Protein AF-A0A945CU44-F1 (afdb_monomer_lite)

Foldseek 3Di:
DDDPQNPDDQCPPLQAFWQPSHAFQADVLAQFRWAFWQDDDDQRHIRGHPVGFKTQFIFGGTDGRDTHDTHDDADDDDPVVVDSVVVIFGWDVVQWDGGHQKTWTARVRGRWIWIWGDDSYDIDIDID

Structure (mmCIF, N/CA/C/O backbone):
data_AF-A0A945CU44-F1
#
_entry.id   AF-A0A945CU44-F1
#
loop_
_atom_site.group_PDB
_atom_site.id
_atom_site.type_symbol
_atom_site.label_atom_id
_atom_site.label_alt_id
_atom_site.label_comp_id
_atom_site.label_asym_id
_atom_site.label_entity_id
_atom_site.label_seq_id
_atom_site.pdbx_PDB_ins_code
_atom_site.Cartn_x
_atom_site.Cartn_y
_atom_site.Cartn_z
_atom_site.occupancy
_atom_site.B_iso_or_equiv
_atom_site.auth_seq_id
_atom_site.auth_comp_id
_atom_site.auth_asym_id
_atom_site.auth_atom_id
_atom_site.pdbx_PDB_model_num
ATOM 1 N N . MET A 1 1 ? 7.427 -23.586 -15.266 1.00 84.50 1 MET A N 1
ATOM 2 C CA . MET A 1 1 ? 8.493 -22.690 -15.772 1.00 84.50 1 MET A CA 1
ATOM 3 C C . MET A 1 1 ? 8.224 -21.295 -15.223 1.00 84.50 1 MET A C 1
ATOM 5 O O . MET A 1 1 ? 7.076 -20.875 -15.303 1.00 84.50 1 MET A O 1
ATOM 9 N N . LYS A 1 2 ? 9.210 -20.621 -14.609 1.00 89.69 2 LYS A N 1
ATOM 10 C CA . LYS A 1 2 ? 9.036 -19.242 -14.109 1.00 89.69 2 LYS A CA 1
ATOM 11 C C . LYS A 1 2 ? 8.946 -18.260 -15.281 1.00 89.69 2 LYS A C 1
ATOM 13 O O . LYS A 1 2 ? 9.696 -18.397 -16.246 1.00 89.69 2 LYS A O 1
ATOM 18 N N . ARG A 1 3 ? 8.056 -17.276 -15.188 1.00 95.88 3 ARG A N 1
ATOM 19 C CA . ARG A 1 3 ? 7.941 -16.145 -16.121 1.00 95.88 3 ARG A CA 1
ATOM 20 C C . ARG A 1 3 ? 8.766 -14.963 -15.597 1.00 95.88 3 ARG A C 1
ATOM 22 O O . ARG A 1 3 ? 9.006 -14.899 -14.394 1.00 95.88 3 ARG A O 1
ATOM 29 N N . PRO A 1 4 ? 9.144 -13.987 -16.444 1.00 95.06 4 PRO A N 1
ATOM 30 C CA . PRO A 1 4 ? 9.897 -12.804 -16.009 1.00 95.06 4 PRO A CA 1
ATOM 31 C C . PRO A 1 4 ? 9.281 -12.066 -14.810 1.00 95.06 4 PRO A C 1
ATOM 33 O O . PRO A 1 4 ? 9.997 -11.673 -13.899 1.00 95.06 4 PRO A O 1
ATOM 36 N N . VAL A 1 5 ? 7.949 -11.949 -14.767 1.00 92.81 5 VAL A N 1
ATOM 37 C CA . VAL A 1 5 ? 7.224 -11.286 -13.667 1.00 92.81 5 VAL A CA 1
ATOM 38 C C . VAL A 1 5 ? 7.384 -11.991 -12.316 1.00 92.81 5 VAL A C 1
ATOM 40 O O . VAL A 1 5 ? 7.336 -11.338 -11.282 1.00 92.81 5 VAL A O 1
ATOM 43 N N . ASP A 1 6 ? 7.627 -13.305 -12.316 1.00 93.12 6 ASP A N 1
ATOM 44 C CA . ASP A 1 6 ? 7.749 -14.102 -11.091 1.00 93.12 6 ASP A CA 1
ATOM 45 C C . ASP A 1 6 ? 9.121 -13.899 -10.398 1.00 93.12 6 ASP A C 1
ATOM 47 O O . ASP A 1 6 ? 9.381 -14.499 -9.356 1.00 93.12 6 ASP A O 1
ATOM 51 N N . TRP A 1 7 ? 10.014 -13.092 -10.988 1.00 95.06 7 TRP A N 1
ATOM 52 C CA . TRP A 1 7 ? 11.320 -12.715 -10.429 1.00 95.06 7 TRP A CA 1
ATOM 53 C C . TRP A 1 7 ? 11.340 -11.324 -9.794 1.00 95.06 7 TRP A C 1
ATOM 55 O O . TRP A 1 7 ? 12.342 -10.951 -9.190 1.00 95.06 7 TRP A O 1
ATOM 65 N N . VAL A 1 8 ? 10.275 -10.543 -9.963 1.00 93.88 8 VAL A N 1
ATOM 66 C CA . VAL A 1 8 ? 10.203 -9.189 -9.417 1.00 93.88 8 VAL A CA 1
ATOM 67 C C . VAL A 1 8 ? 9.805 -9.273 -7.950 1.00 93.88 8 VAL A C 1
ATOM 69 O O . VAL A 1 8 ? 8.756 -9.830 -7.629 1.00 93.88 8 VAL A O 1
ATOM 72 N N . ASP A 1 9 ? 10.619 -8.675 -7.088 1.00 93.31 9 ASP A N 1
ATOM 73 C CA . ASP A 1 9 ? 10.315 -8.466 -5.676 1.00 93.31 9 ASP A CA 1
ATOM 74 C C . ASP A 1 9 ? 10.101 -6.961 -5.428 1.00 93.31 9 ASP A C 1
ATOM 76 O O . ASP A 1 9 ? 11.076 -6.204 -5.383 1.00 93.31 9 ASP A O 1
ATOM 80 N N . PRO A 1 10 ? 8.839 -6.499 -5.315 1.00 93.00 10 PRO A N 1
ATOM 81 C CA . PRO A 1 10 ? 8.533 -5.087 -5.096 1.00 93.00 10 PRO A CA 1
ATOM 82 C C . PRO A 1 10 ? 8.941 -4.563 -3.713 1.00 93.00 10 PRO A C 1
ATOM 84 O O . PRO A 1 10 ? 8.867 -3.358 -3.494 1.00 93.00 10 PRO A O 1
ATOM 87 N N . LEU A 1 11 ? 9.311 -5.441 -2.773 1.00 93.06 11 LEU A N 1
ATOM 88 C CA . LEU A 1 11 ? 9.676 -5.055 -1.410 1.00 93.06 11 LEU A CA 1
ATOM 89 C C . LEU A 1 11 ? 11.162 -4.704 -1.268 1.00 93.06 11 LEU A C 1
ATOM 91 O O . LEU A 1 11 ? 11.556 -4.130 -0.248 1.00 93.06 11 LEU A O 1
ATOM 95 N N . ILE A 1 12 ? 11.987 -4.990 -2.278 1.00 93.50 12 ILE A N 1
ATOM 96 C CA . ILE A 1 12 ? 13.402 -4.609 -2.279 1.00 93.50 12 ILE A CA 1
ATOM 97 C C . ILE A 1 12 ? 13.529 -3.092 -2.089 1.00 93.50 12 ILE A C 1
ATOM 99 O O . ILE A 1 12 ? 12.906 -2.306 -2.794 1.00 93.50 12 ILE A O 1
ATOM 103 N N . ASP A 1 13 ? 14.374 -2.699 -1.135 1.00 90.88 13 ASP A N 1
ATOM 104 C CA . ASP A 1 13 ? 14.702 -1.306 -0.795 1.00 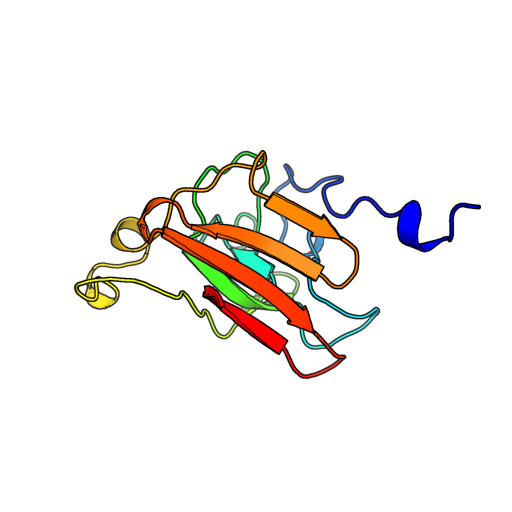90.88 13 ASP A CA 1
ATOM 105 C C . ASP A 1 13 ? 13.565 -0.472 -0.160 1.00 90.88 13 ASP A C 1
ATOM 107 O O . ASP A 1 13 ? 13.732 0.715 0.117 1.00 90.88 13 ASP A O 1
ATOM 111 N N . THR A 1 14 ? 12.434 -1.093 0.194 1.00 90.56 14 THR A N 1
ATOM 112 C CA . THR A 1 14 ? 11.288 -0.399 0.824 1.00 90.56 14 THR A CA 1
ATOM 113 C C . THR A 1 14 ? 11.496 -0.016 2.293 1.00 90.56 14 THR A C 1
ATOM 115 O O . THR A 1 14 ? 10.675 0.686 2.880 1.00 90.56 14 THR A O 1
ATOM 118 N N . ALA A 1 15 ? 12.596 -0.439 2.921 1.00 88.88 15 ALA A N 1
ATOM 119 C CA . ALA A 1 15 ? 12.983 0.060 4.241 1.00 88.88 15 ALA A CA 1
ATOM 120 C C . ALA A 1 15 ? 13.580 1.475 4.183 1.00 88.88 15 ALA A C 1
ATOM 122 O O . ALA A 1 15 ? 13.510 2.229 5.163 1.00 88.88 15 ALA A O 1
ATOM 123 N N . ASN A 1 16 ? 14.151 1.839 3.031 1.00 83.38 16 ASN A N 1
ATOM 124 C CA . ASN A 1 16 ? 14.710 3.155 2.799 1.00 83.38 16 ASN A CA 1
ATOM 125 C C . ASN A 1 16 ? 13.623 4.177 2.470 1.00 83.38 16 ASN A C 1
ATOM 127 O O . ASN A 1 16 ? 12.516 3.883 2.033 1.00 83.38 16 ASN A O 1
ATOM 131 N N . ARG A 1 17 ? 13.954 5.432 2.745 1.00 71.81 17 ARG A N 1
ATOM 132 C CA . ARG A 1 17 ? 12.984 6.519 2.846 1.00 71.81 17 ARG A CA 1
ATOM 133 C C . ARG A 1 17 ? 12.901 7.260 1.513 1.00 71.81 17 ARG A C 1
ATOM 135 O O . ARG A 1 17 ? 13.682 8.195 1.351 1.00 71.81 17 ARG A O 1
ATOM 142 N N . ARG A 1 18 ? 12.043 6.822 0.568 1.00 70.88 18 ARG A N 1
ATOM 143 C CA . ARG A 1 18 ? 11.626 7.561 -0.657 1.00 70.88 18 ARG A CA 1
ATOM 144 C C . ARG A 1 18 ? 10.328 7.007 -1.275 1.00 70.88 18 ARG A C 1
ATOM 146 O O . ARG A 1 18 ? 10.219 5.805 -1.486 1.00 70.88 18 ARG A O 1
ATOM 153 N N . PHE A 1 19 ? 9.436 7.897 -1.724 1.00 67.25 19 PHE A N 1
ATOM 154 C CA . PHE A 1 19 ? 8.164 7.559 -2.392 1.00 67.25 19 PHE A CA 1
ATOM 155 C C . PHE A 1 19 ? 8.282 6.656 -3.628 1.00 67.25 19 PHE A C 1
ATOM 157 O O . PHE A 1 19 ? 7.368 5.897 -3.925 1.00 67.25 19 PHE A O 1
ATOM 164 N N . PHE A 1 20 ? 9.379 6.754 -4.379 1.00 70.75 20 PHE A N 1
ATOM 165 C CA . PHE A 1 20 ? 9.546 6.031 -5.644 1.00 70.75 20 PHE A CA 1
ATOM 166 C C . PHE A 1 20 ? 10.275 4.691 -5.506 1.00 70.75 20 PHE A C 1
ATOM 168 O O . PHE A 1 20 ? 10.395 3.975 -6.496 1.00 70.75 20 PHE A O 1
ATOM 175 N N . PHE A 1 21 ? 10.770 4.342 -4.312 1.00 78.75 21 PHE A N 1
ATOM 176 C CA . PHE A 1 21 ? 11.315 3.002 -4.070 1.00 78.75 21 PHE A CA 1
ATOM 177 C C . PHE A 1 21 ? 10.221 1.948 -3.957 1.00 78.75 21 PHE A C 1
ATOM 179 O O . PHE A 1 21 ? 10.506 0.764 -4.096 1.00 78.75 21 PHE A O 1
ATOM 186 N N . PHE A 1 22 ? 8.968 2.371 -3.782 1.00 87.69 22 PHE A N 1
ATOM 187 C CA . PHE A 1 22 ? 7.840 1.466 -3.750 1.00 87.69 22 PHE A CA 1
ATOM 188 C C . PHE A 1 22 ? 6.828 1.765 -4.847 1.00 87.69 22 PHE A C 1
ATOM 190 O O . PHE A 1 22 ? 6.404 2.897 -5.077 1.00 87.69 22 PHE A O 1
ATOM 197 N N . SER A 1 23 ? 6.431 0.718 -5.557 1.00 88.38 23 SER A N 1
ATOM 198 C CA . SER A 1 23 ? 5.346 0.751 -6.528 1.00 88.38 23 SER A CA 1
ATOM 199 C C . SER A 1 23 ? 4.696 -0.619 -6.528 1.00 88.38 23 SER A C 1
ATOM 201 O O . SER A 1 23 ? 5.336 -1.611 -6.873 1.00 88.38 23 SER A O 1
ATOM 203 N N . SER A 1 24 ? 3.441 -0.677 -6.088 1.00 90.62 24 SER A N 1
ATOM 204 C CA . SER A 1 24 ? 2.743 -1.946 -5.891 1.00 90.62 24 SER A CA 1
ATOM 205 C C . SER A 1 24 ? 1.684 -2.181 -6.965 1.00 90.62 24 SER A C 1
ATOM 207 O O . SER A 1 24 ? 1.977 -2.760 -8.016 1.00 90.62 24 SER A O 1
ATOM 209 N N . ALA A 1 25 ? 0.459 -1.696 -6.763 1.00 95.69 25 ALA A N 1
ATOM 210 C CA . ALA A 1 25 ? -0.595 -1.767 -7.762 1.00 95.69 25 ALA A CA 1
ATOM 211 C C . ALA A 1 25 ? -0.429 -0.670 -8.827 1.00 95.69 25 ALA A C 1
ATOM 213 O O . ALA A 1 25 ? -1.086 0.370 -8.807 1.00 95.69 25 ALA A O 1
ATOM 214 N N . CYS A 1 26 ? 0.455 -0.932 -9.793 1.00 95.00 26 CYS A N 1
ATOM 215 C CA . CYS A 1 26 ? 0.686 -0.076 -10.953 1.00 95.00 26 CYS A CA 1
ATOM 216 C C . CYS A 1 26 ? 1.030 -0.885 -12.217 1.00 95.00 26 CYS A C 1
ATOM 218 O O . CYS A 1 26 ? 1.454 -2.042 -12.160 1.00 95.00 26 CYS A O 1
ATOM 220 N N . ARG A 1 27 ? 0.878 -0.253 -13.384 1.00 95.25 27 ARG A N 1
ATOM 221 C CA . ARG A 1 27 ? 1.458 -0.730 -14.650 1.00 95.25 27 ARG A CA 1
ATOM 222 C C . ARG A 1 27 ? 2.815 -0.063 -14.891 1.00 95.25 27 ARG A C 1
ATOM 224 O O . ARG A 1 27 ? 3.051 1.015 -14.343 1.00 95.25 27 ARG A O 1
ATOM 231 N N . PRO A 1 28 ? 3.711 -0.660 -15.701 1.00 94.00 28 PRO A N 1
ATOM 232 C CA . PRO A 1 28 ? 4.916 0.034 -16.144 1.00 94.00 28 PRO A CA 1
ATOM 233 C C . PRO A 1 28 ? 4.550 1.390 -16.759 1.00 94.00 28 PRO A C 1
ATOM 235 O O . PRO A 1 28 ? 3.731 1.439 -17.672 1.00 94.00 28 PRO A O 1
ATOM 238 N N . PHE A 1 29 ? 5.133 2.475 -16.240 1.00 92.56 29 PHE A N 1
ATOM 239 C CA . PHE A 1 29 ? 4.844 3.857 -16.660 1.00 92.56 29 PHE A CA 1
ATOM 240 C C . PHE A 1 29 ? 3.377 4.302 -16.482 1.00 92.56 29 PHE A C 1
ATOM 242 O O . PHE A 1 29 ? 2.942 5.274 -17.101 1.00 92.56 29 PHE A O 1
ATOM 249 N N . GLY A 1 30 ? 2.612 3.606 -15.636 1.00 93.44 30 GLY A N 1
ATOM 250 C CA . GLY A 1 30 ? 1.249 3.990 -15.289 1.00 93.44 30 GLY A CA 1
ATOM 251 C C . GLY A 1 30 ? 1.214 5.306 -14.511 1.00 93.44 30 GLY A C 1
ATOM 252 O O . GLY A 1 30 ? 2.055 5.557 -13.652 1.00 93.44 30 GLY A O 1
ATOM 253 N N . MET A 1 31 ? 0.214 6.137 -14.797 1.00 93.38 31 MET A N 1
ATOM 254 C CA . MET A 1 31 ? -0.080 7.348 -14.026 1.00 93.38 31 MET A CA 1
ATOM 255 C C . MET A 1 31 ? -0.607 6.995 -12.633 1.00 93.38 31 MET A C 1
ATOM 257 O O . MET A 1 31 ? -0.281 7.668 -11.658 1.00 93.38 31 MET A O 1
ATOM 261 N N . VAL A 1 32 ? -1.426 5.942 -12.543 1.00 94.62 32 VAL A N 1
ATOM 262 C CA . VAL A 1 32 ? -1.890 5.411 -11.261 1.00 94.62 32 VAL A CA 1
ATOM 263 C C . VAL A 1 32 ? -0.843 4.455 -10.703 1.00 94.62 32 VAL A C 1
ATOM 265 O O . VAL A 1 32 ? -0.542 3.414 -11.292 1.00 94.62 32 VAL A O 1
ATOM 268 N N . ASN A 1 33 ? -0.333 4.816 -9.531 1.00 93.19 33 ASN A N 1
ATOM 269 C CA . ASN A 1 33 ? 0.448 3.958 -8.659 1.00 93.19 33 ASN A CA 1
ATOM 270 C C . ASN A 1 33 ? -0.316 3.859 -7.344 1.00 93.19 33 ASN A C 1
ATOM 272 O O . ASN A 1 33 ? -0.120 4.679 -6.450 1.00 93.19 33 ASN A O 1
ATOM 276 N N . LEU A 1 34 ? -1.240 2.903 -7.273 1.00 95.19 34 LEU A N 1
ATOM 277 C CA . LEU A 1 34 ? -2.098 2.712 -6.116 1.00 95.19 34 LEU A CA 1
ATOM 278 C C . LEU A 1 34 ? -1.328 1.909 -5.064 1.00 95.19 34 LEU A C 1
ATOM 280 O O . LEU A 1 34 ? -1.051 0.732 -5.266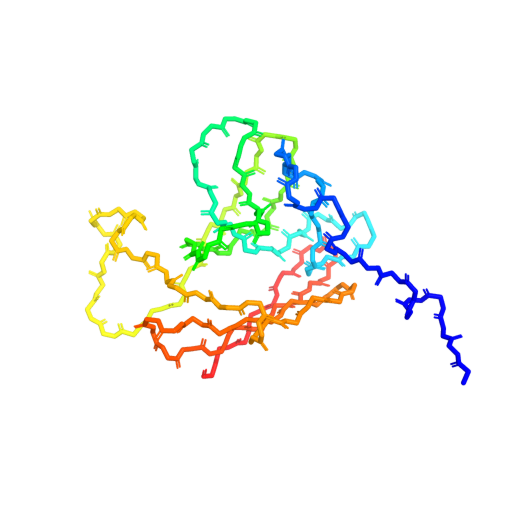 1.00 95.19 34 LEU A O 1
ATOM 284 N N . SER A 1 35 ? -0.936 2.547 -3.966 1.00 93.81 35 SER A N 1
ATOM 285 C CA . SER A 1 35 ? -0.115 1.914 -2.925 1.00 93.81 35 SER A CA 1
ATOM 286 C C . SER A 1 35 ? -0.522 2.404 -1.528 1.00 93.81 35 SER A C 1
ATOM 288 O O . SER A 1 35 ? -1.066 3.506 -1.414 1.00 93.81 35 SER A O 1
ATOM 290 N N . PRO A 1 36 ? -0.306 1.600 -0.471 1.00 94.56 36 PRO A N 1
ATOM 291 C CA . PRO A 1 36 ? -0.462 2.050 0.908 1.00 94.56 36 PRO A CA 1
ATOM 292 C C . PRO A 1 36 ? 0.580 3.094 1.298 1.00 94.56 36 PRO A C 1
ATOM 294 O O . PRO A 1 36 ? 1.751 2.982 0.946 1.00 94.56 36 PRO A O 1
ATOM 297 N N . ASP A 1 37 ? 0.147 4.055 2.101 1.00 92.56 37 ASP A N 1
ATOM 298 C CA . ASP A 1 37 ? 0.998 5.001 2.807 1.00 92.56 37 ASP A CA 1
ATOM 299 C C . ASP A 1 37 ? 1.058 4.606 4.287 1.00 92.56 37 ASP A C 1
ATOM 301 O O . ASP A 1 37 ? 0.026 4.533 4.964 1.00 92.56 37 ASP A O 1
ATOM 305 N N . THR A 1 38 ? 2.261 4.364 4.806 1.00 92.56 38 THR A N 1
ATOM 306 C CA . THR A 1 38 ? 2.491 4.065 6.230 1.00 92.56 38 THR A CA 1
ATOM 307 C C . THR A 1 38 ? 3.002 5.293 6.988 1.00 92.56 38 THR A C 1
ATOM 309 O O . THR A 1 38 ? 2.680 5.500 8.161 1.00 92.56 38 THR A O 1
ATOM 312 N N . VAL A 1 39 ? 3.706 6.194 6.295 1.00 86.38 39 VAL A N 1
ATOM 313 C CA . VAL A 1 39 ? 4.223 7.448 6.858 1.00 86.38 39 VAL A CA 1
ATOM 314 C C . VAL A 1 39 ? 3.620 8.653 6.145 1.00 86.38 39 VAL A C 1
ATOM 316 O O . VAL A 1 39 ? 3.663 8.751 4.920 1.00 86.38 39 VAL A O 1
ATOM 319 N N . ALA A 1 40 ? 3.083 9.588 6.932 1.00 74.88 40 ALA A N 1
ATOM 320 C CA . ALA A 1 40 ? 2.513 10.847 6.450 1.00 74.88 40 ALA A CA 1
ATOM 321 C C . ALA A 1 40 ? 3.501 12.023 6.507 1.00 74.88 40 ALA A C 1
ATOM 323 O O . ALA A 1 40 ? 3.393 12.959 5.716 1.00 74.88 40 ALA A O 1
ATOM 324 N N . ASP A 1 41 ? 4.460 11.979 7.434 1.00 70.56 41 ASP A N 1
ATOM 325 C CA . ASP A 1 41 ? 5.293 13.131 7.760 1.00 70.56 41 ASP A CA 1
ATOM 326 C C . ASP A 1 41 ? 6.638 13.111 7.042 1.00 70.56 41 ASP A C 1
ATOM 328 O O . ASP A 1 41 ? 7.383 12.134 7.082 1.00 70.56 41 ASP A O 1
ATOM 332 N N . GLY A 1 42 ? 6.980 14.258 6.454 1.00 65.31 42 GLY A N 1
ATOM 333 C CA . GLY A 1 42 ? 8.289 14.539 5.879 1.00 65.31 42 GLY A CA 1
ATOM 334 C C . GLY A 1 42 ? 8.348 14.321 4.369 1.00 65.31 42 GLY A C 1
ATOM 335 O O . GLY A 1 42 ? 8.128 13.223 3.865 1.00 65.31 42 GLY A O 1
ATOM 336 N N . ALA A 1 43 ? 8.770 15.364 3.644 1.00 62.84 43 ALA A N 1
ATOM 337 C CA . ALA A 1 43 ? 8.899 15.360 2.181 1.00 62.84 43 ALA A CA 1
ATOM 338 C C . ALA A 1 43 ? 9.727 14.180 1.628 1.00 62.84 43 ALA A C 1
ATOM 340 O O . ALA A 1 43 ? 9.521 13.751 0.501 1.00 62.84 43 ALA A O 1
ATOM 341 N N . TRP A 1 44 ? 10.654 13.644 2.425 1.00 65.19 44 TRP A N 1
ATOM 342 C CA . TRP A 1 44 ? 11.549 12.545 2.045 1.00 65.19 44 TRP A CA 1
ATOM 343 C C . TRP A 1 44 ? 11.269 11.228 2.775 1.00 65.19 44 TRP A C 1
ATOM 345 O O . TRP A 1 44 ? 12.020 10.277 2.607 1.00 65.19 44 TRP A O 1
ATOM 355 N N . GLN A 1 45 ? 10.267 11.192 3.648 1.00 70.94 45 GLN A N 1
ATOM 356 C CA . GLN A 1 45 ? 10.044 10.101 4.605 1.00 70.94 45 GLN A CA 1
ATOM 357 C C . GLN A 1 45 ? 8.674 9.440 4.448 1.00 70.94 45 GLN A C 1
ATOM 359 O O . GLN A 1 45 ? 8.443 8.393 5.045 1.00 70.94 45 GLN A O 1
ATOM 364 N N . ALA A 1 46 ? 7.800 10.050 3.652 1.00 74.38 46 ALA A N 1
ATOM 365 C CA . ALA A 1 46 ? 6.438 9.610 3.437 1.00 74.38 46 ALA A CA 1
ATOM 366 C C . ALA A 1 46 ? 6.318 8.551 2.323 1.00 74.38 46 ALA A C 1
ATOM 368 O O . ALA A 1 46 ? 7.253 8.323 1.546 1.00 74.38 46 ALA A O 1
ATOM 369 N N . GLY A 1 47 ? 5.165 7.883 2.293 1.00 86.12 47 GLY A N 1
ATOM 370 C CA . GLY A 1 47 ? 4.899 6.728 1.438 1.00 86.12 47 GLY A CA 1
ATOM 371 C C . GLY A 1 47 ? 4.847 5.420 2.223 1.00 86.12 47 GLY A C 1
ATOM 372 O O . GLY A 1 47 ? 4.580 5.401 3.429 1.00 86.12 47 GLY A O 1
ATOM 373 N N . TYR A 1 48 ? 5.123 4.320 1.527 1.00 91.19 48 TYR A N 1
ATOM 374 C CA . TYR A 1 48 ? 5.269 2.996 2.123 1.00 91.19 48 TYR A CA 1
ATOM 375 C C . TYR A 1 48 ? 6.682 2.787 2.663 1.00 91.19 48 TYR A C 1
ATOM 377 O O . TYR A 1 48 ? 7.669 3.026 1.962 1.00 91.19 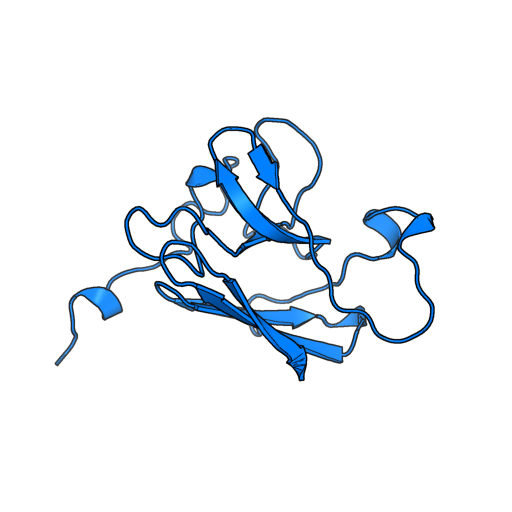48 TYR A O 1
ATOM 385 N N . ARG A 1 49 ? 6.771 2.282 3.892 1.00 92.12 49 ARG A N 1
ATOM 386 C CA . ARG A 1 49 ? 8.018 1.849 4.519 1.00 92.12 49 ARG A CA 1
ATOM 387 C C . ARG A 1 49 ? 7.807 0.511 5.208 1.00 92.12 49 ARG A C 1
ATOM 389 O O . ARG A 1 49 ? 6.947 0.414 6.075 1.00 92.12 49 ARG A O 1
ATOM 396 N N . TYR A 1 50 ? 8.632 -0.474 4.861 1.00 93.12 50 TYR A N 1
ATOM 397 C CA . TYR A 1 50 ? 8.524 -1.834 5.402 1.00 93.12 50 TYR A CA 1
ATOM 398 C C . TYR A 1 50 ? 8.649 -1.921 6.933 1.00 93.12 50 TYR A C 1
ATOM 400 O O . TYR A 1 50 ? 7.929 -2.690 7.530 1.00 93.12 50 TYR A O 1
ATOM 408 N N . PRO A 1 51 ? 9.496 -1.146 7.638 1.00 93.56 51 PRO A N 1
ATOM 409 C CA . PRO A 1 51 ? 9.563 -1.245 9.100 1.00 93.56 51 PRO A CA 1
ATOM 410 C C . PRO A 1 51 ? 8.333 -0.704 9.845 1.00 93.56 51 PRO A C 1
ATOM 412 O O . PRO A 1 51 ? 8.316 -0.746 11.071 1.00 93.56 51 PRO A O 1
ATOM 415 N N . GLU A 1 52 ? 7.372 -0.098 9.147 1.00 93.69 52 GLU A N 1
ATOM 416 C CA . GLU A 1 52 ? 6.200 0.512 9.770 1.00 93.69 52 GLU A CA 1
ATOM 417 C C . GLU A 1 52 ? 5.068 -0.506 9.898 1.00 93.69 52 GLU A C 1
ATOM 419 O O . GLU A 1 52 ? 4.755 -1.219 8.954 1.00 93.69 52 GLU A O 1
ATOM 424 N N . GLU A 1 53 ? 4.393 -0.501 11.043 1.00 95.69 53 GLU A N 1
ATOM 425 C CA . GLU A 1 53 ? 3.352 -1.488 11.376 1.00 95.69 53 GLU A CA 1
ATOM 426 C C . GLU A 1 53 ? 1.927 -0.933 11.212 1.00 95.69 53 GLU A C 1
ATOM 428 O O . GLU A 1 53 ? 0.946 -1.546 11.635 1.00 95.69 53 GLU A O 1
ATOM 433 N N . HIS A 1 54 ? 1.789 0.266 10.634 1.00 96.44 54 HIS A N 1
ATOM 434 C CA . HIS A 1 54 ? 0.497 0.923 10.450 1.00 96.44 54 HIS A CA 1
ATOM 435 C C . HIS A 1 54 ? 0.320 1.461 9.033 1.00 96.44 54 HIS A C 1
ATOM 437 O O . HIS A 1 54 ? 1.174 2.180 8.520 1.00 96.44 54 HIS A O 1
ATOM 443 N N . VAL A 1 55 ? -0.845 1.198 8.445 1.00 96.25 55 VAL A N 1
ATOM 444 C CA . VAL A 1 55 ? -1.311 1.827 7.206 1.00 96.25 55 VAL A CA 1
ATOM 445 C C . VAL A 1 55 ? -2.212 2.997 7.561 1.00 96.25 55 VAL A C 1
ATOM 447 O O . VAL A 1 55 ? -3.168 2.860 8.327 1.00 96.25 55 VAL A O 1
ATOM 450 N N . ARG A 1 56 ? -1.927 4.159 6.977 1.00 95.06 56 ARG A N 1
ATOM 451 C CA . ARG A 1 56 ? -2.729 5.369 7.164 1.00 95.06 56 ARG A CA 1
ATOM 452 C C . ARG A 1 56 ? -3.824 5.478 6.112 1.00 95.06 56 ARG A C 1
ATOM 454 O O . ARG A 1 56 ? -4.948 5.808 6.461 1.00 95.06 56 ARG A O 1
ATOM 461 N N . TRP A 1 57 ? -3.520 5.200 4.846 1.00 95.25 57 TRP A N 1
ATOM 462 C CA . TRP A 1 57 ? -4.474 5.207 3.728 1.00 95.25 57 TRP A CA 1
ATOM 463 C C . TRP A 1 57 ? -3.832 4.601 2.471 1.00 95.25 57 TRP A C 1
ATOM 465 O O . TRP A 1 57 ? -2.667 4.210 2.483 1.00 95.25 57 TRP A O 1
ATOM 475 N N . PHE A 1 58 ? -4.588 4.550 1.376 1.00 95.94 58 PHE A N 1
ATOM 476 C CA . PHE A 1 58 ? -4.122 4.179 0.042 1.00 95.94 58 PHE A CA 1
ATOM 477 C C . PHE A 1 58 ? -4.198 5.392 -0.893 1.00 95.94 58 PHE A C 1
ATOM 479 O O . PHE A 1 58 ? -5.293 5.903 -1.143 1.00 95.94 58 PHE A O 1
ATOM 486 N N . SER A 1 59 ? -3.064 5.853 -1.422 1.00 93.94 59 SER A N 1
ATOM 487 C CA . SER A 1 59 ? -3.022 6.951 -2.402 1.00 93.94 59 SER A CA 1
ATOM 488 C C . SER A 1 59 ? -2.940 6.425 -3.831 1.00 93.94 59 SER A C 1
ATOM 490 O O . SER A 1 59 ? -2.354 5.377 -4.093 1.00 93.94 59 SER A O 1
ATOM 492 N N . HIS A 1 60 ? -3.520 7.164 -4.777 1.00 94.44 60 HIS A N 1
ATOM 493 C CA . HIS A 1 60 ? -3.647 6.737 -6.178 1.00 94.44 60 HIS A CA 1
ATOM 494 C C . HIS A 1 60 ? -2.474 7.166 -7.061 1.00 94.44 60 HIS A C 1
ATOM 496 O O . HIS A 1 60 ? -2.235 6.571 -8.113 1.00 94.44 60 HIS A O 1
ATOM 502 N N . VAL A 1 61 ? -1.767 8.220 -6.667 1.00 91.19 61 VAL A N 1
ATOM 503 C CA . VAL A 1 61 ? -0.619 8.755 -7.399 1.00 91.19 61 VAL A CA 1
ATOM 504 C C . VAL A 1 61 ? 0.511 8.923 -6.406 1.00 91.19 61 VAL A C 1
ATOM 506 O O . VAL A 1 61 ? 0.305 9.559 -5.378 1.00 91.19 61 VAL A O 1
ATOM 509 N N . HIS A 1 62 ? 1.679 8.383 -6.745 1.00 88.56 62 HIS A N 1
ATOM 510 C CA . HIS A 1 62 ? 2.924 8.565 -6.009 1.00 88.56 62 HIS A CA 1
ATOM 511 C C . HIS A 1 62 ? 3.995 9.066 -6.976 1.00 88.56 62 HIS A C 1
ATOM 513 O O . HIS A 1 62 ? 4.248 8.446 -8.010 1.00 88.56 62 HIS A O 1
ATOM 519 N N . ALA A 1 63 ? 4.619 10.189 -6.644 1.00 81.00 63 ALA A N 1
ATOM 520 C CA . ALA A 1 63 ? 5.770 10.736 -7.351 1.00 81.00 63 ALA A CA 1
ATOM 521 C C . ALA A 1 63 ? 6.786 11.283 -6.336 1.00 81.00 63 ALA A C 1
ATOM 523 O O . ALA A 1 63 ? 6.613 11.130 -5.132 1.00 81.00 63 ALA A O 1
ATOM 524 N N . TRP A 1 64 ? 7.858 11.917 -6.820 1.00 77.44 64 TRP A N 1
ATOM 525 C CA . TRP A 1 64 ? 9.043 12.305 -6.039 1.00 77.44 64 TRP A CA 1
ATOM 526 C C . TRP A 1 64 ? 8.771 12.821 -4.609 1.00 77.44 64 TRP A C 1
ATOM 528 O O . TRP A 1 64 ? 9.400 12.346 -3.669 1.00 77.44 64 TRP A O 1
ATOM 538 N N . GLN A 1 65 ? 7.837 13.763 -4.447 1.00 78.50 65 GLN A N 1
ATOM 539 C CA . GLN A 1 65 ? 7.404 14.334 -3.158 1.00 78.50 65 GLN A CA 1
ATOM 540 C C . GLN A 1 65 ? 5.876 14.493 -3.107 1.00 78.50 65 GLN A C 1
ATOM 542 O O . GLN A 1 65 ? 5.356 15.441 -2.522 1.00 78.50 65 GLN A O 1
ATOM 547 N N . LEU A 1 66 ? 5.150 13.620 -3.805 1.00 80.38 66 LEU A N 1
ATOM 548 C CA . LEU A 1 66 ? 3.715 13.771 -4.008 1.00 80.38 66 LEU A CA 1
ATOM 549 C C . LEU A 1 66 ? 3.008 12.447 -3.755 1.00 80.38 66 LEU A C 1
ATOM 551 O O . LEU A 1 66 ? 3.324 11.458 -4.414 1.00 80.38 66 LEU A O 1
ATOM 555 N N . SER A 1 67 ? 2.001 12.483 -2.888 1.00 86.31 67 SER A N 1
ATOM 556 C CA . SER A 1 67 ? 0.923 11.504 -2.846 1.00 86.31 67 SER A CA 1
ATOM 557 C C . SER A 1 67 ? -0.420 12.214 -3.028 1.00 86.31 67 SER A C 1
ATOM 559 O O . SER A 1 67 ? -0.609 13.348 -2.576 1.00 86.31 67 SER A O 1
ATOM 561 N N . CYS A 1 68 ? -1.348 11.595 -3.758 1.00 86.69 68 CYS A N 1
ATOM 562 C CA . CYS A 1 68 ? -2.662 12.184 -4.020 1.00 86.69 68 CYS A CA 1
ATOM 563 C C . CYS A 1 68 ? -3.802 11.187 -3.843 1.00 86.69 68 CYS A C 1
ATOM 565 O O . CYS A 1 68 ? -3.679 10.007 -4.178 1.00 86.69 68 CYS A O 1
ATOM 567 N N . LEU A 1 69 ? -4.957 11.739 -3.453 1.00 92.06 69 LEU A N 1
ATOM 568 C CA . LEU A 1 69 ? -6.243 11.048 -3.344 1.00 92.06 69 LEU A CA 1
ATOM 569 C C . LEU A 1 69 ? -6.188 9.867 -2.358 1.00 92.06 69 LEU A C 1
ATOM 571 O O . LEU A 1 69 ? -6.299 8.715 -2.789 1.00 92.06 69 LEU A O 1
ATOM 575 N N . PRO A 1 70 ? -6.005 10.147 -1.053 1.00 93.44 70 PRO A N 1
ATOM 576 C CA . PRO A 1 70 ? -5.999 9.121 -0.023 1.00 93.44 70 PRO A CA 1
ATOM 577 C C . PRO A 1 70 ? -7.398 8.525 0.150 1.00 93.44 70 PRO A C 1
ATOM 579 O O . PRO A 1 70 ? -8.393 9.246 0.246 1.00 93.44 70 PRO A O 1
ATOM 582 N N . VAL A 1 71 ? -7.472 7.200 0.219 1.00 95.88 71 VAL A N 1
ATOM 583 C CA . VAL A 1 71 ? -8.692 6.454 0.534 1.00 95.88 71 VAL A CA 1
ATOM 584 C C . VAL A 1 71 ? -8.370 5.433 1.611 1.00 95.88 71 VAL A C 1
ATOM 586 O O . VAL A 1 71 ? -7.397 4.695 1.493 1.00 95.88 71 VAL A O 1
ATOM 589 N N . LEU A 1 72 ? -9.195 5.373 2.652 1.00 96.62 72 LEU A N 1
ATOM 590 C CA . LEU A 1 72 ? -9.111 4.341 3.677 1.00 96.62 72 LEU A CA 1
ATOM 591 C C . LEU A 1 72 ? -10.517 3.788 3.942 1.00 96.62 72 LEU A C 1
ATOM 593 O O . LEU A 1 72 ? -11.407 4.567 4.292 1.00 96.62 72 LEU A O 1
ATOM 597 N N . PRO A 1 73 ? -10.745 2.474 3.788 1.00 97.00 73 PRO A N 1
ATOM 598 C CA . PRO A 1 73 ? -11.980 1.848 4.231 1.00 97.00 73 PRO A CA 1
ATOM 599 C C . PRO A 1 73 ? -11.960 1.711 5.761 1.00 97.00 73 PRO A C 1
ATOM 601 O O . PRO A 1 73 ? -10.946 1.341 6.351 1.00 97.00 73 PRO A O 1
ATOM 604 N N . THR A 1 74 ? -13.083 1.989 6.415 1.00 96.94 74 THR A N 1
ATOM 605 C CA . THR A 1 74 ? -13.209 1.855 7.870 1.00 96.94 74 THR A CA 1
ATOM 606 C C . THR A 1 74 ? -14.533 1.196 8.236 1.00 96.94 74 THR A C 1
ATOM 608 O O . THR A 1 74 ? -15.511 1.258 7.488 1.00 96.94 74 THR A O 1
ATOM 611 N N . THR A 1 75 ? -14.563 0.551 9.398 1.00 97.06 75 THR A N 1
ATOM 612 C CA . THR A 1 75 ? -15.778 0.044 10.043 1.00 97.06 75 THR A CA 1
ATOM 613 C C . THR A 1 75 ? -16.050 0.839 11.321 1.00 97.06 75 THR A C 1
ATOM 615 O O . THR A 1 75 ? -15.137 1.368 11.955 1.00 97.06 75 THR A O 1
ATOM 618 N N . GLY A 1 76 ? -17.324 0.939 11.710 1.00 94.88 76 GLY A N 1
ATOM 619 C CA . GLY A 1 76 ? -17.730 1.670 12.912 1.00 94.88 76 GLY A CA 1
ATOM 620 C C . GLY A 1 76 ? -17.760 3.200 12.744 1.00 94.88 76 GLY A C 1
ATOM 621 O O . GLY A 1 76 ? -17.922 3.703 11.630 1.00 94.88 76 GLY A O 1
ATOM 622 N N . PRO A 1 77 ? -17.685 3.963 13.853 1.00 94.19 77 PRO A N 1
ATOM 623 C CA . PRO A 1 77 ? -17.752 5.422 13.822 1.00 94.19 77 PRO A CA 1
ATOM 624 C C . PRO A 1 77 ? -16.580 6.054 13.063 1.00 94.19 77 PRO A C 1
ATOM 626 O O . PRO A 1 77 ? -15.425 5.666 13.235 1.00 94.19 77 PRO A O 1
ATOM 629 N N . THR A 1 78 ? -16.864 7.087 12.267 1.00 91.56 78 THR A N 1
ATOM 630 C CA . THR A 1 78 ? -15.825 7.792 11.508 1.00 91.56 78 THR A CA 1
ATOM 631 C C . THR A 1 78 ? -14.890 8.592 12.417 1.00 91.56 78 THR A C 1
ATOM 633 O O . THR A 1 78 ? -15.312 9.489 13.147 1.00 91.56 78 THR A O 1
ATOM 636 N N . LYS A 1 79 ? -13.590 8.299 12.317 1.00 94.44 79 LYS A N 1
ATOM 637 C CA . LYS A 1 79 ? -12.505 9.012 13.009 1.00 94.44 79 LYS A CA 1
ATOM 638 C C . LYS A 1 79 ? -11.754 9.994 12.104 1.00 94.44 79 LYS A C 1
ATOM 640 O O . LYS A 1 79 ? -10.761 10.573 12.525 1.00 94.44 79 LYS A O 1
ATOM 645 N N . ALA A 1 80 ? -12.220 10.215 10.870 1.00 91.25 80 ALA A N 1
ATOM 646 C CA . ALA A 1 80 ? -11.508 11.029 9.877 1.00 91.25 80 ALA A CA 1
ATOM 647 C C . ALA A 1 80 ? -11.175 12.449 10.378 1.00 91.25 80 ALA A C 1
ATOM 649 O O . ALA A 1 80 ? -10.104 12.979 10.094 1.00 91.25 80 ALA A O 1
ATOM 650 N N . HIS A 1 81 ? -12.074 13.039 11.168 1.00 93.12 81 HIS A N 1
ATOM 651 C CA . HIS A 1 81 ? -11.933 14.377 11.745 1.00 93.12 81 HIS A CA 1
ATOM 652 C C . HIS A 1 81 ? -10.888 14.475 12.871 1.00 93.12 81 HIS A C 1
ATOM 654 O O . HIS A 1 81 ? -10.504 15.582 13.234 1.00 93.12 81 HIS A O 1
ATOM 660 N N . LEU A 1 82 ? -10.436 13.344 13.421 1.00 94.62 82 LEU A N 1
ATOM 661 C CA . LEU A 1 82 ? -9.459 13.293 14.511 1.00 94.62 82 LEU A CA 1
ATOM 662 C C . LEU A 1 82 ? -8.008 13.233 14.008 1.00 94.62 82 LEU A C 1
ATOM 664 O O . LEU A 1 82 ? -7.077 13.381 14.791 1.00 94.62 82 LEU A O 1
ATOM 668 N N . GLY A 1 83 ? -7.813 13.052 12.699 1.00 92.31 83 GLY A N 1
ATOM 669 C CA . GLY A 1 83 ? -6.493 12.941 12.086 1.00 92.31 83 GLY A CA 1
ATOM 670 C C . GLY A 1 83 ? -6.016 11.499 11.921 1.00 92.31 83 GLY A C 1
ATOM 671 O O . GLY A 1 83 ? -6.603 10.544 12.429 1.00 92.31 83 GLY A O 1
ATOM 672 N N . SER A 1 84 ? -4.945 11.337 11.145 1.00 90.81 84 SER A N 1
ATOM 673 C CA . SER A 1 84 ? -4.503 10.023 10.666 1.00 90.81 84 SER A CA 1
ATOM 674 C C . SER A 1 84 ? -3.904 9.126 11.728 1.00 90.81 84 SER A C 1
ATOM 676 O O . SER A 1 84 ? -3.942 7.909 11.582 1.00 90.81 84 SER A O 1
ATOM 678 N N . ASP A 1 85 ? -3.420 9.701 12.822 1.00 92.81 85 ASP A N 1
ATOM 679 C CA . ASP A 1 85 ? -2.970 8.913 13.959 1.00 92.81 85 ASP A CA 1
ATOM 680 C C . ASP A 1 85 ? -4.115 8.196 14.684 1.00 92.81 85 ASP A C 1
ATOM 682 O O . ASP A 1 85 ? -3.881 7.178 15.328 1.00 92.81 85 ASP A O 1
ATOM 686 N N . GLU A 1 86 ? -5.351 8.665 14.525 1.00 95.00 86 GLU A N 1
ATOM 687 C CA . GLU A 1 86 ? -6.523 8.080 15.178 1.00 95.00 86 GLU A CA 1
ATOM 688 C C . GLU A 1 86 ? -7.252 7.068 14.290 1.00 95.00 86 GLU A C 1
ATOM 690 O O . GLU A 1 86 ? -7.892 6.141 14.796 1.00 95.00 86 GLU A O 1
ATOM 695 N N . TYR A 1 87 ? -7.176 7.242 12.965 1.00 94.94 87 TYR A N 1
ATOM 696 C CA . TYR A 1 87 ? -7.832 6.357 12.003 1.00 94.94 87 TYR A CA 1
ATOM 697 C C . TYR A 1 87 ? -6.893 5.370 11.297 1.00 94.94 87 TYR A C 1
ATOM 699 O O . TYR A 1 87 ? -7.389 4.526 10.551 1.00 94.94 87 TYR A O 1
ATOM 707 N N . ARG A 1 88 ? -5.566 5.449 11.465 1.00 96.31 88 ARG A N 1
ATOM 708 C CA . ARG A 1 88 ? -4.652 4.435 10.906 1.00 96.31 88 ARG A CA 1
ATOM 709 C C . ARG A 1 88 ? -5.022 3.040 11.410 1.00 96.31 88 ARG A C 1
ATOM 711 O O . ARG A 1 88 ? -5.538 2.898 12.514 1.00 96.31 88 ARG A O 1
ATOM 718 N N . SER A 1 89 ? -4.727 2.026 10.609 1.00 97.81 89 SER A N 1
ATOM 719 C CA . SER A 1 89 ? -4.892 0.631 11.007 1.00 97.81 89 SER A CA 1
ATOM 720 C C . SER A 1 89 ? -3.539 -0.028 11.182 1.00 97.81 89 SER A C 1
ATOM 722 O O . SER A 1 89 ? -2.662 0.139 10.334 1.00 97.81 89 SER A O 1
ATOM 724 N N . ARG A 1 90 ? -3.404 -0.859 12.211 1.00 98.12 90 ARG A N 1
ATOM 725 C CA . ARG A 1 90 ? -2.360 -1.885 12.273 1.00 98.12 90 ARG A CA 1
ATOM 726 C C . ARG A 1 90 ? -2.480 -2.845 11.087 1.00 98.12 90 ARG A C 1
ATOM 728 O O . ARG A 1 90 ? -3.592 -3.114 10.612 1.00 98.12 90 ARG A O 1
ATOM 735 N N . PHE A 1 91 ? -1.341 -3.335 10.617 1.00 98.00 91 PHE A N 1
ATOM 736 C CA . PHE A 1 91 ? -1.233 -4.424 9.649 1.00 98.00 91 PHE A CA 1
ATOM 737 C C . PHE A 1 91 ? 0.042 -5.229 9.929 1.00 98.00 91 PHE A C 1
ATOM 739 O O . PHE A 1 91 ? 0.958 -4.741 10.587 1.00 98.00 91 PHE A O 1
ATOM 746 N N . SER A 1 92 ? 0.110 -6.448 9.399 1.00 97.44 92 SER A N 1
ATOM 747 C CA . SER A 1 92 ? 1.298 -7.301 9.463 1.00 97.44 92 SER A CA 1
ATOM 748 C C . SER A 1 92 ? 1.714 -7.739 8.063 1.00 97.44 92 SER A C 1
ATOM 750 O O . SER A 1 92 ? 0.856 -8.059 7.232 1.00 97.44 92 SER A O 1
ATOM 752 N N . HIS A 1 93 ? 3.025 -7.829 7.824 1.00 96.75 93 HIS A N 1
ATOM 753 C CA . HIS A 1 93 ? 3.577 -8.379 6.582 1.00 96.75 93 HIS A CA 1
ATOM 754 C C . HIS A 1 93 ? 3.216 -9.855 6.376 1.00 96.75 93 HIS A C 1
ATOM 756 O O . HIS A 1 93 ? 3.121 -10.301 5.234 1.00 96.75 93 HIS A O 1
ATOM 762 N N . ASP A 1 94 ? 2.916 -10.600 7.448 1.00 97.50 94 ASP A N 1
ATOM 763 C CA . ASP A 1 94 ? 2.430 -11.986 7.349 1.00 97.50 94 ASP A CA 1
ATOM 764 C C . ASP A 1 94 ? 1.065 -12.064 6.644 1.00 97.50 94 ASP A C 1
ATOM 766 O O . ASP A 1 94 ? 0.735 -13.061 5.998 1.00 97.50 94 ASP A O 1
ATOM 770 N N . ALA A 1 95 ? 0.269 -10.996 6.754 1.00 97.56 95 ALA A N 1
ATOM 771 C CA . ALA A 1 95 ? -1.017 -10.837 6.087 1.00 97.56 95 ALA A CA 1
ATOM 772 C C . ALA A 1 95 ? -0.934 -9.903 4.866 1.00 97.56 95 ALA A C 1
ATOM 774 O O . ALA A 1 95 ? -1.970 -9.519 4.313 1.00 97.56 95 ALA A O 1
ATOM 775 N N . GLU A 1 96 ? 0.266 -9.553 4.409 1.00 98.12 96 GLU A N 1
ATOM 776 C CA . GLU A 1 96 ? 0.501 -8.715 3.238 1.00 98.12 96 GLU A CA 1
ATOM 777 C C . GLU A 1 96 ? 0.849 -9.574 2.015 1.00 98.12 96 GLU A C 1
ATOM 779 O O . GLU A 1 96 ? 1.403 -10.669 2.079 1.00 98.12 96 GLU A O 1
ATOM 784 N N . THR A 1 97 ? 0.463 -9.111 0.837 1.00 97.88 97 THR A N 1
ATOM 785 C CA . THR A 1 97 ? 0.825 -9.726 -0.432 1.00 97.88 97 THR A CA 1
ATOM 786 C C . THR A 1 97 ? 1.130 -8.629 -1.426 1.00 97.88 97 THR A C 1
ATOM 788 O O . THR A 1 97 ? 0.219 -7.956 -1.908 1.00 97.88 97 THR A O 1
ATOM 791 N N . VAL A 1 98 ? 2.402 -8.508 -1.795 1.00 96.81 98 VAL A N 1
ATOM 792 C CA . VAL A 1 98 ? 2.858 -7.538 -2.790 1.00 96.81 98 VAL A CA 1
ATOM 793 C C . VAL A 1 98 ? 3.369 -8.275 -4.020 1.00 96.81 98 VAL A C 1
ATOM 795 O O . VAL A 1 98 ? 4.221 -9.158 -3.936 1.00 96.81 98 VAL A O 1
ATOM 798 N N . ARG A 1 99 ? 2.803 -7.952 -5.183 1.00 95.38 99 ARG A N 1
ATOM 799 C CA . ARG A 1 99 ? 3.180 -8.509 -6.487 1.00 95.38 99 ARG A CA 1
ATOM 800 C C . ARG A 1 99 ? 3.137 -7.399 -7.541 1.00 95.38 99 ARG A C 1
ATOM 802 O O . ARG A 1 99 ? 2.413 -6.423 -7.362 1.00 95.38 99 ARG A O 1
ATOM 809 N N . PRO A 1 100 ? 3.846 -7.531 -8.672 1.00 95.50 100 PRO A N 1
ATOM 810 C CA . PRO A 1 100 ? 3.752 -6.545 -9.746 1.00 95.50 100 PRO A CA 1
ATOM 811 C C . PRO A 1 100 ? 2.301 -6.317 -10.195 1.00 95.50 100 PRO A C 1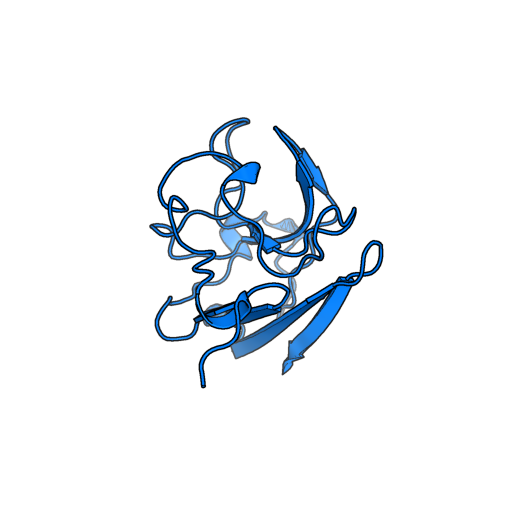
ATOM 813 O O . PRO A 1 100 ? 1.645 -7.237 -10.689 1.00 95.50 100 PRO A O 1
ATOM 816 N N . GLY A 1 101 ? 1.800 -5.091 -10.019 1.00 96.12 101 GLY A N 1
ATOM 817 C CA . GLY A 1 101 ? 0.436 -4.705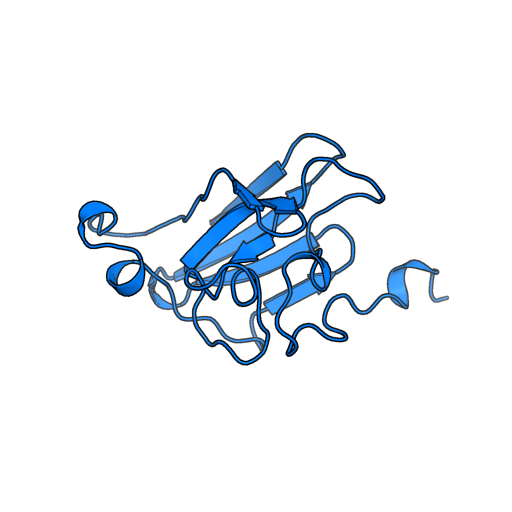 -10.386 1.00 96.12 101 GLY A CA 1
ATOM 818 C C . GLY A 1 101 ? -0.648 -5.110 -9.385 1.00 96.12 101 GLY A C 1
ATOM 819 O O . GLY A 1 101 ? -1.833 -4.944 -9.691 1.00 96.12 101 GLY A O 1
ATOM 820 N N . TYR A 1 102 ? -0.281 -5.626 -8.209 1.00 97.50 102 TYR A N 1
ATOM 821 C CA . TYR A 1 102 ? -1.234 -6.085 -7.206 1.00 97.50 102 TYR A CA 1
ATOM 822 C C . TYR A 1 102 ? -0.710 -5.943 -5.774 1.00 97.50 102 TYR A C 1
ATOM 824 O O . TYR A 1 102 ? 0.374 -6.424 -5.449 1.00 97.50 102 TYR A O 1
ATOM 832 N N . HIS A 1 103 ? -1.524 -5.366 -4.896 1.00 97.94 103 HIS A N 1
ATOM 833 C CA . HIS A 1 103 ? -1.233 -5.274 -3.468 1.00 97.94 103 HIS A CA 1
ATOM 834 C C . HIS A 1 103 ? -2.453 -5.739 -2.682 1.00 97.94 103 HIS A C 1
ATOM 836 O O . HIS A 1 103 ? -3.558 -5.279 -2.947 1.00 97.94 103 HIS A O 1
ATOM 842 N N . ALA A 1 104 ? -2.276 -6.623 -1.707 1.00 98.38 104 ALA A N 1
ATOM 843 C CA . ALA A 1 104 ? -3.302 -6.893 -0.713 1.00 98.38 104 ALA A CA 1
ATOM 844 C C . ALA A 1 104 ? -2.749 -6.882 0.712 1.00 98.38 104 ALA A C 1
ATOM 846 O O . ALA A 1 104 ? -1.670 -7.413 0.941 1.00 98.38 104 ALA A O 1
ATOM 847 N N . LEU A 1 105 ? -3.502 -6.337 1.664 1.00 98.44 105 LEU A N 1
ATOM 848 C CA . LEU A 1 105 ? -3.157 -6.363 3.087 1.00 98.44 105 LEU A CA 1
ATOM 849 C C . LEU A 1 105 ? -4.411 -6.436 3.955 1.00 98.44 105 LEU A C 1
ATOM 851 O O . LEU A 1 105 ? -5.525 -6.194 3.482 1.00 98.44 105 LEU A O 1
ATOM 855 N N . PHE A 1 106 ? -4.242 -6.823 5.214 1.00 98.69 106 PHE A N 1
ATOM 856 C CA . PHE A 1 106 ? -5.330 -6.871 6.185 1.00 98.69 106 PHE A CA 1
ATOM 857 C C . PHE A 1 106 ? -5.226 -5.693 7.156 1.00 98.69 106 PHE A C 1
ATOM 859 O O . PHE A 1 106 ? -4.205 -5.515 7.814 1.00 98.69 106 PHE A O 1
ATOM 866 N N . LEU A 1 107 ? -6.286 -4.888 7.221 1.00 98.56 107 LEU A N 1
ATOM 867 C CA . LEU A 1 107 ? -6.438 -3.775 8.151 1.00 98.56 107 LEU A CA 1
ATOM 868 C C . LEU A 1 107 ? -7.009 -4.325 9.461 1.00 98.56 107 LEU A C 1
ATOM 870 O O . LEU A 1 107 ? -8.225 -4.486 9.595 1.00 98.56 107 LEU A O 1
ATOM 874 N N . GLU A 1 108 ? -6.132 -4.647 10.410 1.00 98.25 108 GLU A N 1
ATOM 875 C CA . GLU A 1 108 ? -6.498 -5.337 11.652 1.00 98.25 108 GLU A CA 1
ATOM 876 C C . GLU A 1 108 ? -7.505 -4.565 12.504 1.00 98.25 108 GLU A C 1
ATOM 878 O O . GLU A 1 108 ? -8.413 -5.170 13.070 1.00 98.25 108 GLU A O 1
ATOM 883 N N . ASP A 1 109 ? -7.379 -3.238 12.577 1.00 97.56 109 ASP A N 1
ATOM 884 C CA . ASP A 1 109 ? -8.247 -2.412 13.425 1.00 97.56 109 ASP A CA 1
ATOM 885 C C . ASP A 1 109 ? -9.668 -2.283 12.865 1.00 97.56 109 ASP A C 1
ATOM 887 O O . ASP A 1 109 ? -10.597 -1.947 13.599 1.00 97.56 109 ASP A O 1
ATOM 891 N N . TYR A 1 110 ? -9.846 -2.583 11.576 1.00 97.94 110 TYR A N 1
ATOM 892 C CA . TYR A 1 110 ? -11.140 -2.521 10.901 1.00 97.94 110 TYR A CA 1
ATOM 893 C C . TYR A 1 110 ? -11.699 -3.887 10.515 1.00 97.94 110 TYR A C 1
ATOM 895 O O . TYR A 1 110 ? -12.872 -3.972 10.145 1.00 97.94 110 TYR A O 1
ATOM 903 N N . GLY A 1 111 ? -10.890 -4.945 10.604 1.00 98.06 111 GLY A N 1
ATOM 904 C CA . GLY A 1 111 ? -11.263 -6.278 10.146 1.00 98.06 111 GLY A CA 1
ATOM 905 C C . GLY A 1 111 ? -11.507 -6.339 8.636 1.00 98.06 111 GLY A C 1
ATOM 906 O O . GLY A 1 111 ? -12.391 -7.071 8.208 1.00 98.06 111 GLY A O 1
ATOM 907 N N . ILE A 1 112 ? -10.770 -5.546 7.845 1.00 98.62 112 ILE A N 1
ATOM 908 C CA . ILE A 1 112 ? -10.977 -5.412 6.394 1.00 98.62 112 ILE A CA 1
ATOM 909 C C . ILE A 1 112 ? -9.782 -5.983 5.638 1.00 98.62 112 ILE A C 1
ATOM 911 O O . ILE A 1 112 ? -8.641 -5.566 5.844 1.00 98.62 112 ILE A O 1
ATOM 915 N N . ARG A 1 113 ? -10.037 -6.866 4.675 1.00 98.56 113 ARG A N 1
ATOM 916 C CA . ARG A 1 113 ? -9.058 -7.217 3.643 1.00 98.56 113 ARG A CA 1
ATOM 917 C C . ARG A 1 113 ? -9.141 -6.192 2.516 1.00 98.56 113 ARG A C 1
ATOM 919 O O . ARG A 1 113 ? -10.173 -6.078 1.863 1.00 98.56 113 ARG A O 1
ATOM 926 N N . ALA A 1 114 ? -8.053 -5.468 2.274 1.00 98.62 114 ALA A N 1
ATOM 927 C CA . ALA A 1 114 ? -7.928 -4.536 1.159 1.00 98.62 114 ALA A CA 1
ATOM 928 C C . ALA A 1 114 ? -7.122 -5.173 0.026 1.00 98.62 114 ALA A C 1
ATOM 930 O O . ALA A 1 114 ? -6.032 -5.691 0.256 1.00 98.62 114 ALA A O 1
ATOM 931 N N . GLU A 1 115 ? -7.650 -5.124 -1.194 1.00 98.62 115 GLU A N 1
ATOM 932 C CA . GLU A 1 115 ? -6.998 -5.612 -2.409 1.00 98.62 115 GLU A CA 1
ATOM 933 C C . GLU A 1 115 ? -7.014 -4.513 -3.478 1.00 98.62 115 GLU A C 1
ATOM 935 O O . GLU A 1 115 ? -8.059 -3.939 -3.792 1.00 98.62 115 GLU A O 1
ATOM 940 N N . LEU A 1 116 ? -5.842 -4.223 -4.036 1.00 98.50 116 LEU A N 1
ATOM 941 C CA . LEU A 1 116 ? -5.565 -3.089 -4.908 1.00 98.50 116 LEU A CA 1
ATOM 942 C C . LEU A 1 116 ? -4.961 -3.584 -6.225 1.00 98.50 116 LEU A C 1
ATOM 944 O O . LEU A 1 116 ? -4.054 -4.419 -6.243 1.00 98.50 116 LEU A O 1
ATOM 948 N N . THR A 1 117 ? -5.427 -3.035 -7.343 1.00 98.25 117 THR A N 1
ATOM 949 C CA . THR A 1 117 ? -4.791 -3.189 -8.661 1.00 98.25 117 THR A CA 1
ATOM 950 C C . THR A 1 117 ? -5.021 -1.936 -9.503 1.00 98.25 117 THR A C 1
ATOM 952 O O . THR A 1 117 ? -5.865 -1.106 -9.167 1.00 98.25 117 THR A O 1
ATOM 955 N N . ALA A 1 118 ? -4.278 -1.771 -10.595 1.00 97.75 118 ALA A N 1
ATOM 956 C CA . ALA A 1 118 ? -4.421 -0.606 -11.457 1.00 97.75 118 ALA A CA 1
ATOM 957 C C . ALA A 1 118 ? -4.196 -0.916 -12.945 1.00 97.75 118 ALA A C 1
ATOM 959 O O . ALA A 1 118 ? -3.446 -1.816 -13.339 1.00 97.75 118 ALA A O 1
ATOM 960 N N . THR A 1 119 ? -4.856 -0.118 -13.779 1.00 97.25 119 THR A N 1
ATOM 961 C CA . THR A 1 119 ? -4.470 0.127 -15.178 1.00 97.25 119 THR A CA 1
ATOM 962 C C . THR A 1 119 ? -3.574 1.365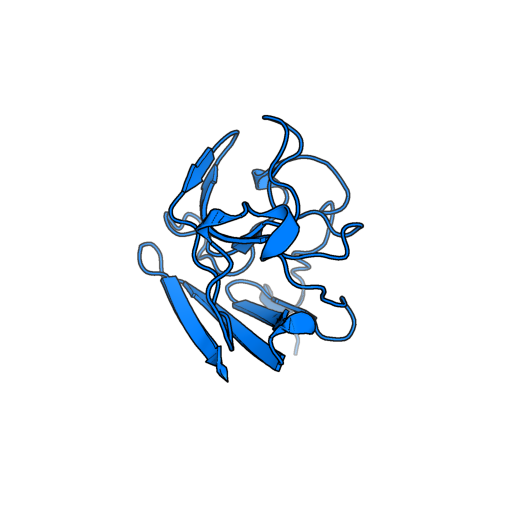 -15.233 1.00 97.25 119 THR A C 1
ATOM 964 O O . THR A 1 119 ? -3.234 1.935 -14.200 1.00 97.25 119 THR A O 1
ATOM 967 N N . ASP A 1 120 ? -3.234 1.843 -16.429 1.00 97.12 120 ASP A N 1
ATOM 968 C CA . ASP A 1 120 ? -2.408 3.042 -16.577 1.00 97.12 120 ASP A CA 1
ATOM 969 C C . ASP A 1 120 ? -3.024 4.289 -15.925 1.00 97.12 120 ASP A C 1
ATOM 971 O O . ASP A 1 120 ? -2.288 5.192 -15.543 1.00 97.12 120 ASP A O 1
ATOM 975 N N . ARG A 1 121 ? -4.360 4.382 -15.820 1.00 96.69 121 ARG A N 1
ATOM 976 C CA . ARG A 1 121 ? -5.060 5.597 -15.350 1.00 96.69 121 ARG A CA 1
ATOM 977 C C . ARG A 1 121 ? -6.226 5.344 -14.391 1.00 96.69 121 ARG A C 1
ATOM 979 O O . ARG A 1 121 ? -6.876 6.298 -13.980 1.00 96.69 121 ARG A O 1
ATOM 986 N N . VAL A 1 122 ? -6.500 4.090 -14.037 1.00 97.19 122 VAL A N 1
ATOM 987 C CA . VAL A 1 122 ? -7.619 3.708 -13.158 1.00 97.19 122 VAL A CA 1
ATOM 988 C C . VAL A 1 122 ? -7.111 2.780 -12.065 1.00 97.19 122 VAL A C 1
ATOM 990 O O . VAL A 1 122 ? -6.475 1.774 -12.382 1.00 97.19 122 VAL A O 1
ATOM 993 N N . GLY A 1 123 ? -7.418 3.106 -10.808 1.00 97.19 123 GLY A N 1
ATOM 994 C CA . GLY A 1 123 ? -7.202 2.242 -9.648 1.00 97.19 123 GLY A CA 1
ATOM 995 C C . GLY A 1 123 ? -8.475 1.480 -9.283 1.00 97.19 123 GLY A C 1
ATOM 996 O O . GLY A 1 123 ? -9.572 2.031 -9.354 1.00 97.19 123 GLY A O 1
ATOM 997 N N . PHE A 1 124 ? -8.326 0.220 -8.894 1.00 98.19 124 PHE A N 1
ATOM 998 C CA . PHE A 1 124 ? -9.409 -0.648 -8.447 1.00 98.19 124 PHE A CA 1
ATOM 999 C C . PHE A 1 124 ? -9.158 -1.067 -7.006 1.00 98.19 124 PHE A C 1
ATOM 1001 O O . PHE A 1 124 ? -8.039 -1.436 -6.649 1.00 98.19 124 PHE A O 1
ATOM 1008 N N . HIS A 1 125 ? -10.226 -1.049 -6.215 1.00 98.50 125 HIS A N 1
ATOM 1009 C CA . HIS A 1 125 ? -10.229 -1.446 -4.814 1.00 98.50 125 HIS A CA 1
ATOM 1010 C C . HIS A 1 125 ? -11.264 -2.546 -4.616 1.00 98.50 125 HIS A C 1
ATOM 1012 O O . HIS A 1 125 ? -12.386 -2.437 -5.115 1.00 98.50 125 HIS A O 1
ATOM 1018 N N . ARG A 1 126 ? -10.905 -3.585 -3.869 1.00 98.56 126 ARG A N 1
ATOM 1019 C CA . ARG A 1 126 ? -11.839 -4.580 -3.346 1.00 98.56 126 ARG A CA 1
ATOM 1020 C C . ARG A 1 126 ? -11.636 -4.684 -1.840 1.00 98.56 126 ARG A C 1
ATOM 1022 O O . ARG A 1 126 ? -10.506 -4.822 -1.380 1.00 98.56 126 ARG A O 1
ATOM 1029 N N . TYR A 1 127 ? -12.739 -4.593 -1.105 1.00 98.50 127 TYR A N 1
ATOM 1030 C CA . TYR A 1 127 ? -12.773 -4.656 0.351 1.00 98.50 127 TYR A CA 1
ATOM 1031 C C . TYR A 1 127 ? -13.715 -5.777 0.776 1.00 98.50 127 TYR A C 1
ATOM 1033 O O . TYR A 1 127 ? -14.839 -5.840 0.269 1.00 98.50 127 TYR A O 1
ATOM 1041 N N . THR A 1 128 ? -13.255 -6.655 1.664 1.00 97.06 128 THR A N 1
ATOM 1042 C CA . THR A 1 128 ? -14.052 -7.754 2.235 1.00 97.06 128 THR A CA 1
ATOM 1043 C C . THR A 1 128 ? -13.858 -7.853 3.729 1.00 97.06 128 THR A C 1
ATOM 1045 O O . THR A 1 128 ? -12.698 -7.639 4.156 1.00 97.06 128 THR A O 1
#

Secondary structure (DSSP, 8-state):
---GGGG--TTTTTTSS-TTS---EE-TT-S-EEEEE-B-S-TTT-B--TT--EE-EEESEEETTEEE--B----SS--GGG-HHHH-EE--GGG-EEETTEEEEEETTTTEEEEEEE-SS-EEEEE-

Sequence (128 aa):
MKRPVDWVDPLIDTANRRFFFFSSACRPFGMVNLSPDTVADGAWQAGYRYPEEHVRWFSHVHAWQLSCLPVLPTTGPTKAHLGSDEYRSRFSHDAETVRPGYHALFLEDYGIRAELTATDRVGFHRYT

pLDDT: mean 91.85, std 8.19, range [62.84, 98.69]

Radius of gyration: 14.02 Å; chains: 1; bounding box: 32×38×32 Å